Protein AF-A0A958PYS3-F1 (afdb_monomer_lite)

pLDDT: mean 88.83, std 9.83, range [57.88, 97.19]

Secondary structure (DSSP, 8-state):
-EEEE-TTEEEEEETTTEEEEEESS-EEEEEGGG--B--GGGSPTTPPP--BS-EEEEE-TT-EEETTT--EE---TTSPP-

Foldseek 3Di:
DDKDADPQKDWDDPPNWKIFIAGQAKMKDWACVQWPDFDVVVDDPPDDTDIPPIDIDIADGGWMATRPPRDIDHDDPPPDHD

Structure (mmCIF, N/CA/C/O backbone):
data_AF-A0A958PYS3-F1
#
_entry.id   AF-A0A958PYS3-F1
#
loop_
_atom_site.group_PDB
_atom_site.id
_atom_site.type_symbol
_atom_site.label_atom_id
_atom_site.label_alt_id
_atom_site.label_comp_id
_atom_site.label_asym_id
_atom_site.label_entity_id
_atom_site.label_seq_id
_atom_site.pdbx_PDB_ins_code
_atom_site.Cartn_x
_atom_site.Cartn_y
_atom_site.Cartn_z
_atom_site.occupancy
_atom_site.B_iso_or_equiv
_atom_site.auth_seq_id
_atom_site.auth_comp_id
_atom_site.auth_asym_id
_atom_site.auth_atom_id
_atom_site.pdbx_PDB_model_num
ATOM 1 N N . LEU A 1 1 ? -6.687 5.004 2.665 1.00 89.19 1 LEU A N 1
ATOM 2 C CA . LEU A 1 1 ? -5.612 4.131 2.149 1.00 89.19 1 LEU A CA 1
ATOM 3 C C . LEU A 1 1 ? -4.307 4.766 2.585 1.00 89.19 1 LEU A C 1
ATOM 5 O O . LEU A 1 1 ? -4.163 5.957 2.346 1.00 89.19 1 LEU A O 1
ATOM 9 N N . GLY A 1 2 ? -3.435 4.027 3.262 1.00 93.19 2 GLY A N 1
ATOM 10 C CA . GLY A 1 2 ? -2.095 4.508 3.607 1.00 93.19 2 GLY A CA 1
ATOM 11 C C . GLY A 1 2 ? -1.070 3.965 2.619 1.00 93.19 2 GLY A C 1
ATOM 12 O O . GLY A 1 2 ? -1.220 2.834 2.157 1.00 93.19 2 GLY A O 1
ATOM 13 N N . VAL A 1 3 ? -0.046 4.754 2.304 1.00 95.62 3 VAL A N 1
ATOM 14 C CA . VAL A 1 3 ? 1.094 4.322 1.490 1.00 95.62 3 VAL A CA 1
ATOM 15 C C . VAL A 1 3 ? 2.372 4.628 2.260 1.00 95.62 3 VAL A C 1
ATOM 17 O O . VAL A 1 3 ? 2.595 5.775 2.635 1.00 95.62 3 VAL A O 1
ATOM 20 N N . GLY A 1 4 ? 3.184 3.604 2.499 1.00 96.88 4 GLY A N 1
ATOM 21 C CA . GLY A 1 4 ? 4.567 3.739 2.944 1.00 96.88 4 GLY A CA 1
ATOM 22 C C . GLY A 1 4 ? 5.503 3.503 1.766 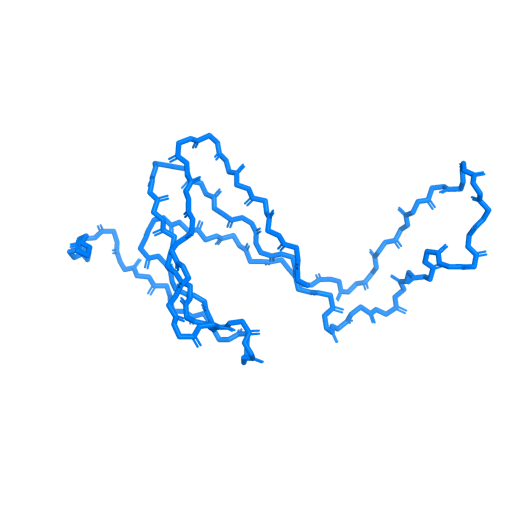1.00 96.88 4 GLY A C 1
ATOM 23 O O . GLY A 1 4 ? 5.305 2.549 1.016 1.00 96.88 4 GLY A O 1
ATOM 24 N N . LEU A 1 5 ? 6.499 4.364 1.597 1.00 97.19 5 LEU A N 1
ATOM 25 C CA . LEU A 1 5 ? 7.519 4.233 0.560 1.00 97.19 5 LEU A CA 1
ATOM 26 C C . LEU A 1 5 ? 8.863 3.984 1.233 1.00 97.19 5 LEU A C 1
ATOM 28 O O . LEU A 1 5 ? 9.216 4.694 2.175 1.00 97.19 5 LEU A O 1
ATOM 32 N N . ALA A 1 6 ? 9.584 2.973 0.760 1.00 95.50 6 ALA A N 1
ATOM 33 C CA . ALA A 1 6 ? 10.998 2.841 1.065 1.00 95.50 6 ALA A CA 1
ATOM 34 C C . ALA A 1 6 ? 11.806 3.964 0.386 1.00 95.50 6 ALA A C 1
ATOM 36 O O . ALA A 1 6 ? 11.287 4.721 -0.441 1.00 95.50 6 ALA A O 1
ATOM 37 N N . GLU A 1 7 ? 13.088 4.059 0.734 1.00 96.38 7 GLU A N 1
ATOM 38 C CA . GLU A 1 7 ? 14.036 4.907 0.011 1.00 96.38 7 GLU A CA 1
ATOM 39 C C . GLU A 1 7 ? 14.074 4.531 -1.480 1.00 96.38 7 GLU A C 1
ATOM 41 O O . GLU A 1 7 ? 13.790 3.385 -1.845 1.00 96.38 7 GLU A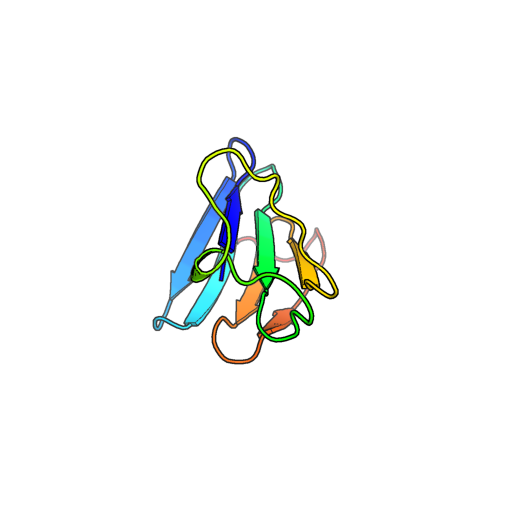 O 1
ATOM 46 N N . ASP A 1 8 ? 14.355 5.517 -2.339 1.00 95.19 8 ASP A N 1
ATOM 47 C CA . ASP A 1 8 ? 14.437 5.349 -3.797 1.00 95.19 8 ASP A CA 1
ATOM 48 C C . ASP A 1 8 ? 13.238 4.576 -4.390 1.00 95.19 8 ASP A C 1
ATOM 50 O O . ASP A 1 8 ? 13.370 3.726 -5.267 1.00 95.19 8 ASP A O 1
ATOM 54 N N . THR A 1 9 ? 12.039 4.821 -3.848 1.00 95.62 9 THR A N 1
ATOM 55 C CA . THR A 1 9 ? 10.793 4.160 -4.251 1.00 95.62 9 THR A CA 1
ATOM 56 C C . THR A 1 9 ? 9.674 5.181 -4.395 1.00 95.62 9 THR A C 1
ATOM 58 O O . THR A 1 9 ? 9.477 6.051 -3.548 1.00 95.62 9 THR A O 1
ATOM 61 N N . GLY A 1 10 ? 8.891 5.056 -5.460 1.00 95.25 10 GLY A N 1
ATOM 62 C CA . GLY A 1 10 ? 7.753 5.915 -5.751 1.00 95.25 10 GLY A CA 1
ATOM 63 C C . GLY A 1 10 ? 6.536 5.133 -6.225 1.00 95.25 10 GLY A C 1
ATOM 64 O O . GLY A 1 10 ? 6.593 3.939 -6.520 1.00 95.25 10 GLY A O 1
ATOM 65 N N . ILE A 1 11 ? 5.406 5.833 -6.322 1.00 95.44 11 ILE A N 1
ATOM 66 C CA . ILE A 1 11 ? 4.191 5.310 -6.947 1.00 95.44 11 ILE A CA 1
ATOM 67 C C . ILE A 1 11 ? 3.692 6.319 -7.969 1.00 95.44 11 ILE A C 1
ATOM 69 O O . ILE A 1 11 ? 3.389 7.464 -7.638 1.00 95.44 11 ILE A O 1
ATOM 73 N N . ILE A 1 12 ? 3.541 5.865 -9.208 1.00 95.88 12 ILE A N 1
ATOM 74 C CA . ILE A 1 12 ? 2.872 6.626 -10.257 1.00 95.88 12 ILE A CA 1
ATOM 75 C C . ILE A 1 12 ? 1.378 6.343 -10.162 1.00 95.88 12 ILE A C 1
ATOM 77 O O . ILE A 1 12 ? 0.963 5.189 -10.274 1.00 95.88 12 ILE A O 1
ATOM 81 N N . ILE A 1 13 ? 0.570 7.393 -10.012 1.00 95.50 13 ILE A N 1
ATOM 82 C CA . ILE A 1 13 ? -0.892 7.299 -9.993 1.00 95.50 13 ILE A CA 1
ATOM 83 C C . ILE A 1 13 ? -1.446 7.862 -11.302 1.00 95.50 13 ILE A C 1
ATOM 85 O O . ILE A 1 13 ? -1.308 9.049 -11.588 1.00 95.50 13 ILE A O 1
ATOM 89 N N . LYS A 1 14 ? -2.115 7.015 -12.089 1.00 95.56 14 LYS A N 1
ATOM 90 C CA . LYS A 1 14 ? -2.832 7.396 -13.313 1.00 95.56 14 LYS A CA 1
ATOM 91 C C . LYS A 1 14 ? -4.339 7.238 -13.116 1.00 95.56 14 LYS A C 1
ATOM 93 O O . LYS A 1 14 ? -4.807 6.414 -12.324 1.00 95.56 14 LYS A O 1
ATOM 98 N N . ASN A 1 15 ? -5.120 8.052 -13.826 1.00 95.75 15 ASN A N 1
ATOM 99 C CA . ASN A 1 15 ? -6.592 8.004 -13.831 1.00 95.75 15 ASN A CA 1
ATOM 100 C C . ASN A 1 15 ? -7.244 8.083 -12.433 1.00 95.75 15 ASN A C 1
ATOM 102 O O . ASN A 1 15 ? -8.348 7.575 -12.224 1.00 95.75 15 ASN A O 1
ATOM 106 N N . GLY A 1 16 ? -6.530 8.641 -11.449 1.00 93.06 16 GLY A N 1
ATOM 107 C CA . GLY A 1 16 ? -6.961 8.715 -10.051 1.00 93.06 16 GLY A CA 1
ATOM 108 C C . GLY A 1 16 ? -7.206 7.362 -9.367 1.00 93.06 16 GLY A C 1
ATOM 109 O O . GLY A 1 16 ? -7.879 7.322 -8.336 1.00 93.06 16 GLY A O 1
ATOM 110 N N . LYS A 1 17 ? -6.742 6.240 -9.934 1.00 94.81 17 LYS A N 1
ATOM 111 C CA . LYS A 1 17 ? -7.002 4.904 -9.368 1.00 94.81 17 LYS A CA 1
ATOM 112 C C . LYS A 1 17 ? -5.934 3.857 -9.662 1.00 94.81 17 LYS A C 1
ATOM 114 O O . LYS A 1 17 ? -5.873 2.885 -8.916 1.00 94.81 17 LYS A O 1
ATOM 119 N N . ASP A 1 18 ? -5.176 4.002 -10.742 1.00 95.19 18 ASP A N 1
ATOM 120 C CA . ASP A 1 18 ? -4.244 2.985 -11.218 1.00 95.19 18 ASP A CA 1
ATOM 121 C C . ASP A 1 18 ? -2.843 3.350 -10.747 1.00 95.19 18 ASP A C 1
ATOM 123 O O . ASP A 1 18 ? -2.277 4.352 -11.179 1.00 95.19 18 ASP A O 1
ATOM 127 N N . CYS A 1 19 ? -2.299 2.542 -9.848 1.00 95.38 19 CYS A N 1
ATOM 128 C CA . CYS A 1 19 ? -1.008 2.783 -9.237 1.00 95.38 19 CYS A CA 1
ATOM 129 C C . CYS A 1 19 ? 0.019 1.786 -9.752 1.00 95.38 19 CYS A C 1
ATOM 131 O O . CYS A 1 19 ? -0.283 0.599 -9.872 1.00 95.38 19 CYS A O 1
ATOM 133 N N . THR A 1 20 ? 1.224 2.268 -10.033 1.00 95.62 20 THR A N 1
ATOM 134 C CA . THR A 1 20 ? 2.386 1.450 -10.404 1.00 95.62 20 THR A CA 1
ATOM 135 C C . THR A 1 20 ? 3.553 1.831 -9.510 1.00 95.62 20 THR A C 1
ATOM 137 O O . THR A 1 20 ? 3.851 3.019 -9.388 1.00 95.62 20 THR A O 1
ATOM 140 N N . VAL A 1 21 ? 4.181 0.844 -8.879 1.00 95.12 21 VAL A N 1
ATOM 141 C CA . VAL A 1 21 ? 5.384 1.054 -8.066 1.00 95.12 21 VAL A CA 1
ATOM 142 C C . VAL A 1 21 ? 6.590 1.219 -8.983 1.00 95.12 21 VAL A C 1
ATOM 144 O O . VAL A 1 21 ? 6.722 0.491 -9.967 1.00 95.12 21 VAL A O 1
ATOM 147 N N . ILE A 1 22 ? 7.456 2.173 -8.659 1.00 94.44 22 ILE A N 1
ATOM 148 C CA . ILE A 1 22 ? 8.732 2.410 -9.336 1.00 94.44 22 ILE A CA 1
ATOM 149 C C . ILE A 1 22 ? 9.853 2.515 -8.304 1.00 94.44 22 ILE A C 1
ATOM 151 O O . ILE A 1 22 ? 9.595 2.944 -7.179 1.00 94.44 22 ILE A O 1
ATOM 155 N N . GLY A 1 23 ? 11.080 2.186 -8.696 1.00 92.44 23 GLY A N 1
ATOM 156 C CA . GLY A 1 23 ? 12.269 2.364 -7.859 1.00 92.44 23 GLY A CA 1
ATOM 157 C C . GLY A 1 23 ? 12.916 1.050 -7.434 1.00 92.44 23 GLY A C 1
ATOM 158 O O . GLY A 1 23 ? 12.554 -0.010 -7.934 1.00 92.44 23 GLY A O 1
ATOM 159 N N . SER A 1 24 ? 13.902 1.112 -6.545 1.00 90.56 24 SER A N 1
ATOM 160 C CA . SER A 1 24 ? 14.695 -0.060 -6.139 1.00 90.56 24 SER A CA 1
ATOM 161 C C . SER A 1 24 ? 14.176 -0.756 -4.875 1.00 90.56 24 SER A C 1
ATOM 163 O O . SER A 1 24 ? 14.498 -1.921 -4.635 1.00 90.56 24 SER A O 1
ATOM 165 N N . GLY A 1 25 ? 13.355 -0.068 -4.078 1.00 90.50 25 GLY A N 1
ATOM 166 C CA . GLY A 1 25 ? 12.778 -0.589 -2.842 1.00 90.50 25 GLY A CA 1
ATOM 167 C C . GLY A 1 25 ? 11.342 -1.107 -2.983 1.00 90.50 25 GLY A C 1
ATOM 168 O O . GLY A 1 25 ? 10.902 -1.578 -4.034 1.00 90.50 25 GLY A O 1
ATOM 169 N N . MET A 1 26 ? 10.602 -1.052 -1.871 1.00 93.12 26 MET A N 1
ATOM 170 C CA . MET A 1 26 ? 9.228 -1.550 -1.769 1.00 93.12 26 MET A CA 1
ATOM 171 C C . MET A 1 26 ? 8.234 -0.473 -1.346 1.00 93.12 26 MET A C 1
ATOM 173 O O . MET A 1 26 ? 8.530 0.410 -0.539 1.00 93.12 26 MET A O 1
ATOM 177 N N . ALA A 1 27 ? 7.014 -0.597 -1.860 1.00 96.38 27 ALA A N 1
ATOM 178 C CA . ALA A 1 27 ? 5.869 0.192 -1.442 1.00 96.38 27 ALA A CA 1
ATOM 179 C C . ALA A 1 27 ? 4.929 -0.651 -0.571 1.00 96.38 27 ALA A C 1
ATOM 181 O O . ALA A 1 27 ? 4.491 -1.738 -0.954 1.00 96.38 27 ALA A O 1
ATOM 182 N N . LEU A 1 28 ? 4.575 -0.121 0.596 1.00 96.75 28 LEU A N 1
ATOM 183 C CA . LEU A 1 28 ? 3.604 -0.706 1.512 1.00 96.75 28 LEU A CA 1
ATOM 184 C C . LEU A 1 28 ? 2.251 -0.025 1.321 1.00 96.75 28 LEU A C 1
ATOM 186 O O . LEU A 1 28 ? 2.113 1.171 1.564 1.00 96.75 28 LEU A O 1
ATOM 190 N N . VAL A 1 29 ? 1.227 -0.778 0.926 1.00 95.69 29 VAL A N 1
ATOM 191 C CA . VAL A 1 29 ? -0.147 -0.274 0.832 1.00 95.69 29 VAL A CA 1
ATOM 192 C C . VAL A 1 29 ? -0.961 -0.804 2.005 1.00 95.69 29 VAL A C 1
ATOM 194 O O . VAL A 1 29 ? -1.283 -1.991 2.077 1.00 95.69 29 VAL A O 1
ATOM 197 N N . PHE A 1 30 ? -1.330 0.099 2.908 1.00 95.06 30 PHE A N 1
ATOM 198 C CA . PHE A 1 30 ? -2.177 -0.172 4.064 1.00 95.06 30 PHE A CA 1
ATOM 199 C C . PHE A 1 30 ? -3.647 0.035 3.677 1.00 95.06 30 PHE A C 1
ATOM 201 O O . PHE A 1 30 ? -4.096 1.171 3.467 1.00 95.06 30 PHE A O 1
ATOM 208 N N . ASP A 1 31 ? -4.408 -1.058 3.568 1.00 93.12 31 ASP A N 1
ATOM 209 C CA . ASP A 1 31 ? -5.830 -1.054 3.219 1.00 93.12 31 ASP A CA 1
ATOM 210 C C . ASP A 1 31 ? -6.724 -1.262 4.462 1.00 93.12 31 ASP A C 1
ATOM 212 O O . ASP A 1 31 ? -6.912 -2.396 4.925 1.00 93.12 31 ASP A O 1
ATOM 216 N N . PRO A 1 32 ? -7.319 -0.176 4.999 1.00 90.75 32 PRO A N 1
ATOM 217 C CA . PRO A 1 32 ? -8.157 -0.230 6.189 1.00 90.75 32 PRO A CA 1
ATOM 218 C C . PRO A 1 32 ? -9.592 -0.707 5.919 1.00 90.75 32 PRO A C 1
ATOM 220 O O . PRO A 1 32 ? -10.371 -0.814 6.860 1.00 90.75 32 PRO A O 1
ATOM 223 N N . ARG A 1 33 ? -9.986 -0.996 4.667 1.00 90.88 33 ARG A N 1
ATOM 224 C CA . ARG A 1 33 ? -11.390 -1.293 4.298 1.00 90.88 33 ARG A CA 1
ATOM 225 C C . ARG A 1 33 ? -12.035 -2.460 5.047 1.00 90.88 33 ARG A C 1
ATOM 227 O O . ARG A 1 33 ? -13.256 -2.558 5.064 1.00 90.88 33 ARG A O 1
ATOM 234 N N . LYS A 1 34 ? -11.233 -3.358 5.622 1.00 90.19 34 LYS A N 1
ATOM 235 C CA . LYS A 1 34 ? -11.702 -4.496 6.426 1.00 90.19 34 LYS A CA 1
ATOM 236 C C . LYS A 1 34 ? -11.341 -4.390 7.913 1.00 90.19 34 LYS A C 1
ATOM 238 O O . LYS A 1 34 ? -11.485 -5.387 8.618 1.00 90.19 34 LYS A O 1
ATOM 243 N N . LEU A 1 35 ? -10.885 -3.230 8.395 1.00 88.56 35 LEU A N 1
ATOM 244 C CA . LEU A 1 35 ? -10.580 -3.032 9.814 1.00 88.56 35 LEU A CA 1
ATOM 245 C C . LEU A 1 35 ? -11.776 -3.415 10.688 1.00 88.56 35 LEU A C 1
ATOM 247 O O . LEU A 1 35 ? -12.911 -3.043 10.403 1.00 88.56 35 LEU A O 1
ATOM 251 N N . LYS A 1 36 ? -11.498 -4.156 11.761 1.00 82.94 36 LYS A N 1
ATOM 252 C CA . LYS A 1 36 ? -12.495 -4.532 12.776 1.00 82.94 36 LYS A CA 1
ATOM 253 C C . LYS A 1 36 ? -12.346 -3.732 14.066 1.00 82.94 36 LYS A C 1
ATOM 255 O O . LYS A 1 36 ? -13.295 -3.632 14.833 1.00 82.94 36 LYS A O 1
ATOM 260 N N . HIS A 1 37 ? -11.167 -3.165 14.302 1.00 77.44 37 HIS A N 1
ATOM 261 C CA . HIS A 1 37 ? -10.867 -2.365 15.479 1.00 77.44 37 HIS A CA 1
ATOM 262 C C . HIS A 1 37 ? -9.935 -1.216 15.100 1.00 77.44 37 HIS A C 1
ATOM 264 O O . HIS A 1 37 ? -8.876 -1.472 14.526 1.00 77.44 37 HIS A O 1
ATOM 270 N N . ASN A 1 38 ? -10.390 0.007 15.389 1.00 68.94 38 ASN A N 1
ATOM 271 C CA . ASN A 1 38 ? -9.651 1.231 15.719 1.00 68.94 38 ASN A CA 1
ATOM 272 C C . ASN A 1 38 ? -10.613 2.415 15.519 1.00 68.94 38 ASN A C 1
ATOM 274 O O . ASN A 1 38 ? -10.912 2.777 14.382 1.00 68.94 38 ASN A O 1
ATOM 278 N N . ASN A 1 39 ? -11.089 3.018 16.606 1.00 62.91 39 ASN A N 1
ATOM 279 C CA . ASN A 1 39 ? -11.753 4.316 16.549 1.00 62.91 39 ASN A CA 1
ATOM 280 C C . ASN A 1 39 ? -10.808 5.349 17.155 1.00 62.91 39 ASN A C 1
ATOM 282 O O . ASN A 1 39 ? -10.950 5.696 18.319 1.00 62.91 39 ASN A O 1
ATOM 286 N N . GLU A 1 40 ? -9.861 5.856 16.369 1.00 74.06 40 GLU A N 1
ATOM 287 C CA . GLU A 1 40 ? -8.984 6.958 16.793 1.00 74.06 40 GLU A CA 1
ATOM 288 C C . GLU A 1 40 ? -9.797 8.082 17.462 1.00 74.06 40 GLU A C 1
ATOM 290 O O . GLU A 1 40 ? -9.462 8.522 18.557 1.00 74.06 40 GLU A O 1
ATOM 295 N N . LYS A 1 41 ? -10.973 8.388 16.899 1.00 76.50 41 LYS A N 1
ATOM 296 C CA . LYS A 1 41 ? -11.907 9.413 17.383 1.00 76.50 41 LYS A CA 1
ATOM 297 C C . LYS A 1 41 ? -12.453 9.221 18.801 1.00 76.50 41 LYS A C 1
ATOM 299 O O . LYS A 1 41 ? -12.980 10.180 19.353 1.00 76.50 41 LYS A O 1
ATOM 304 N N . ILE A 1 42 ? -12.414 8.013 19.370 1.00 75.25 42 ILE A N 1
ATOM 305 C CA . ILE A 1 42 ? -12.884 7.767 20.750 1.00 75.25 42 ILE A CA 1
ATOM 306 C C . ILE A 1 42 ? -11.728 7.603 21.741 1.00 75.25 42 ILE A C 1
ATOM 308 O O . ILE A 1 42 ? -11.970 7.443 22.938 1.00 75.25 42 ILE A O 1
ATOM 312 N N . LEU A 1 43 ? -10.481 7.607 21.263 1.00 81.00 43 LEU A N 1
ATOM 313 C CA . LEU A 1 43 ? -9.304 7.451 22.107 1.00 81.00 43 LEU A CA 1
ATOM 314 C C . LEU A 1 43 ? -8.892 8.805 22.692 1.00 81.00 43 LEU A C 1
ATOM 316 O O . LEU A 1 43 ? -8.928 9.836 22.024 1.00 81.00 43 LEU A O 1
ATOM 320 N N . LYS A 1 44 ? -8.469 8.806 23.959 1.00 87.69 44 LYS A N 1
ATOM 321 C CA . LYS A 1 44 ? -7.882 9.997 24.584 1.00 87.69 44 LYS A CA 1
ATOM 322 C C . LYS A 1 44 ? -6.453 10.204 24.059 1.00 87.69 44 LYS A C 1
ATOM 324 O O . LYS A 1 44 ? -5.763 9.203 23.834 1.00 87.69 44 LYS A O 1
ATOM 329 N N . PRO A 1 45 ? -5.962 11.450 23.941 1.00 88.31 45 PRO A N 1
ATOM 330 C CA . PRO A 1 45 ? -4.556 11.714 23.642 1.00 88.31 45 PRO A CA 1
ATOM 331 C C . PRO A 1 45 ? -3.618 10.923 24.566 1.00 88.31 45 PRO A C 1
ATOM 333 O O . PRO A 1 45 ? -3.862 10.831 25.768 1.00 88.31 45 PRO A O 1
ATOM 336 N N . GLY A 1 46 ? -2.574 10.320 23.995 1.00 88.06 46 GLY A N 1
ATOM 337 C CA . GLY A 1 46 ? -1.641 9.443 24.716 1.00 88.06 46 GLY A CA 1
ATOM 338 C C . GLY A 1 46 ? -2.084 7.979 24.837 1.00 88.06 46 GLY A C 1
ATOM 339 O O . GLY A 1 46 ? -1.293 7.149 25.276 1.00 88.06 46 GLY A O 1
ATOM 340 N N . THR A 1 47 ? -3.304 7.626 24.414 1.00 86.50 47 THR A N 1
ATOM 341 C CA . THR A 1 47 ? -3.730 6.218 24.357 1.00 86.50 47 THR A CA 1
ATOM 342 C C . THR A 1 47 ? -3.047 5.515 23.178 1.00 86.50 47 THR A C 1
ATOM 344 O O . THR A 1 47 ? -3.155 6.008 22.051 1.00 86.50 47 THR A O 1
ATOM 347 N N . PRO A 1 48 ? -2.381 4.361 23.383 1.00 85.94 48 PRO A N 1
ATOM 348 C CA . PRO A 1 48 ? -1.827 3.582 22.284 1.00 85.94 48 PRO A CA 1
ATOM 349 C C . PRO A 1 48 ? -2.910 3.171 21.286 1.00 85.94 48 PRO A C 1
ATOM 351 O O . PRO A 1 48 ? -3.976 2.682 21.660 1.00 85.94 48 PRO A O 1
ATOM 354 N N . MET A 1 49 ? -2.619 3.344 20.001 1.00 85.00 49 MET A N 1
ATOM 355 C CA . MET A 1 49 ? -3.514 2.940 18.927 1.00 85.00 49 MET A CA 1
ATOM 356 C C . MET A 1 49 ? -3.254 1.480 18.550 1.00 85.00 49 MET A C 1
ATOM 358 O O . MET A 1 49 ? -2.118 1.098 18.278 1.00 85.00 49 MET A O 1
ATOM 362 N N . SER A 1 50 ? -4.309 0.669 18.487 1.00 86.31 50 SER A N 1
ATOM 363 C CA . SER A 1 50 ? -4.253 -0.704 17.981 1.00 86.31 50 SER A CA 1
ATOM 364 C C . SER A 1 50 ? -5.182 -0.858 16.777 1.00 86.31 50 SER A C 1
ATOM 366 O O . SER A 1 50 ? -6.229 -0.220 16.689 1.00 86.31 50 SER A O 1
ATOM 368 N N . LEU A 1 51 ? -4.777 -1.682 15.812 1.00 88.38 51 LEU A N 1
ATOM 369 C CA . LEU A 1 51 ? -5.489 -1.926 14.557 1.00 88.38 51 LEU A CA 1
ATOM 370 C C . LEU A 1 51 ? -5.649 -3.436 14.383 1.00 88.38 51 LEU A C 1
ATOM 372 O O . LEU A 1 51 ? -4.660 -4.163 14.452 1.00 88.38 51 LEU A O 1
ATOM 376 N N . THR A 1 52 ? -6.864 -3.925 14.122 1.00 90.62 52 THR A N 1
ATOM 377 C CA . THR A 1 52 ? -7.083 -5.358 13.842 1.00 90.62 52 THR A CA 1
ATOM 378 C C . THR A 1 52 ? -7.748 -5.580 12.493 1.00 90.62 52 THR A C 1
ATOM 380 O O . THR A 1 52 ? -8.633 -4.827 12.081 1.00 90.62 52 THR A O 1
ATOM 383 N N . ASN A 1 53 ? -7.336 -6.653 11.807 1.00 92.50 53 ASN A N 1
ATOM 384 C CA . ASN A 1 53 ? -7.827 -7.030 10.477 1.00 92.50 53 ASN A CA 1
ATOM 385 C C . ASN A 1 53 ? -7.520 -5.991 9.374 1.00 92.50 53 ASN A C 1
ATOM 387 O O . ASN A 1 53 ? -8.292 -5.821 8.428 1.00 92.50 53 ASN A O 1
ATOM 391 N N . MET A 1 54 ? -6.388 -5.289 9.494 1.00 91.94 54 MET A N 1
ATOM 392 C CA . MET A 1 54 ? -5.855 -4.448 8.422 1.00 91.94 54 MET A CA 1
ATOM 393 C C . MET A 1 54 ? -5.191 -5.324 7.361 1.00 91.94 54 MET A C 1
ATOM 395 O O . MET A 1 54 ? -4.414 -6.217 7.692 1.00 91.94 54 MET A O 1
ATOM 399 N N . LYS A 1 55 ? -5.467 -5.056 6.083 1.00 93.81 55 LYS A N 1
ATOM 400 C CA . LYS A 1 55 ? -4.752 -5.710 4.988 1.00 93.81 55 LYS A CA 1
ATOM 401 C C . LYS A 1 55 ? -3.548 -4.856 4.604 1.00 93.81 55 LYS A C 1
ATOM 403 O O . LYS A 1 55 ? -3.695 -3.655 4.394 1.00 93.81 55 LYS A O 1
ATOM 408 N N . VAL A 1 56 ? -2.383 -5.482 4.484 1.00 95.06 56 VAL A N 1
ATOM 409 C CA . VAL A 1 56 ? -1.161 -4.833 4.002 1.00 95.06 56 VAL A CA 1
ATOM 410 C C . VAL A 1 56 ? -0.726 -5.524 2.718 1.00 95.06 56 VAL A C 1
ATOM 412 O O . VAL A 1 56 ? -0.688 -6.752 2.658 1.00 95.06 56 VAL A O 1
ATOM 415 N N . HIS A 1 57 ? -0.427 -4.735 1.693 1.00 95.44 57 HIS A N 1
ATOM 416 C CA . HIS A 1 57 ? 0.228 -5.211 0.481 1.00 95.44 57 HIS A CA 1
ATOM 417 C C . HIS A 1 57 ? 1.666 -4.713 0.477 1.00 95.44 57 HIS A C 1
ATOM 419 O O . HIS A 1 57 ? 1.897 -3.525 0.690 1.00 95.44 57 HIS A O 1
ATOM 425 N N . VAL A 1 58 ? 2.607 -5.614 0.220 1.00 95.69 58 VAL A N 1
ATOM 426 C CA . VAL A 1 58 ? 4.019 -5.292 0.011 1.00 95.69 58 VAL A CA 1
ATOM 427 C C . VAL A 1 58 ? 4.268 -5.442 -1.480 1.00 95.69 58 VAL A C 1
ATOM 429 O O . VAL A 1 58 ? 4.070 -6.531 -2.012 1.00 95.69 58 VAL A O 1
ATOM 432 N N . LEU A 1 59 ? 4.588 -4.342 -2.150 1.00 95.38 59 LEU A N 1
ATOM 433 C CA . LEU A 1 59 ? 4.665 -4.267 -3.604 1.00 95.38 59 LEU A CA 1
ATOM 434 C C . LEU A 1 59 ? 6.078 -3.875 -4.022 1.00 95.38 59 LEU A C 1
ATOM 436 O O . LEU A 1 59 ? 6.648 -2.934 -3.466 1.00 95.38 59 LEU A O 1
ATOM 440 N N . ALA A 1 60 ? 6.623 -4.595 -4.995 1.00 94.12 60 ALA A N 1
ATOM 441 C CA . ALA A 1 60 ? 7.926 -4.310 -5.576 1.00 94.12 60 ALA A CA 1
ATOM 442 C C . ALA A 1 60 ? 7.778 -3.463 -6.843 1.00 94.12 60 ALA A C 1
ATOM 444 O O . ALA A 1 60 ? 6.673 -3.210 -7.325 1.00 94.12 60 ALA A O 1
ATOM 445 N N . ASN A 1 61 ? 8.903 -3.027 -7.398 1.00 93.25 61 ASN A N 1
ATOM 446 C CA . ASN A 1 61 ? 8.932 -2.311 -8.663 1.00 93.25 61 ASN A CA 1
ATOM 447 C C . ASN A 1 61 ? 8.125 -3.014 -9.769 1.00 93.25 61 ASN A C 1
ATOM 449 O O . ASN A 1 61 ? 8.236 -4.219 -9.977 1.00 93.25 61 ASN A O 1
ATOM 453 N N . GLY A 1 62 ? 7.330 -2.235 -10.501 1.00 92.94 62 GLY A N 1
ATOM 454 C CA . GLY A 1 62 ? 6.457 -2.713 -11.570 1.00 92.94 62 GLY A CA 1
ATOM 455 C C . GLY A 1 62 ? 5.087 -3.192 -11.086 1.00 92.94 62 GLY A C 1
ATOM 456 O O . GLY A 1 62 ? 4.117 -3.083 -11.847 1.00 92.94 62 GLY A O 1
ATOM 457 N N . ASP A 1 63 ? 4.961 -3.649 -9.836 1.00 95.25 63 ASP A N 1
ATOM 458 C CA . ASP A 1 63 ? 3.682 -4.105 -9.300 1.00 95.25 63 ASP A CA 1
ATOM 459 C C . ASP A 1 63 ? 2.626 -3.010 -9.386 1.00 95.25 63 ASP A C 1
ATOM 461 O O . ASP A 1 63 ? 2.875 -1.812 -9.196 1.00 95.25 63 ASP A O 1
ATOM 465 N N . ARG A 1 64 ? 1.400 -3.447 -9.674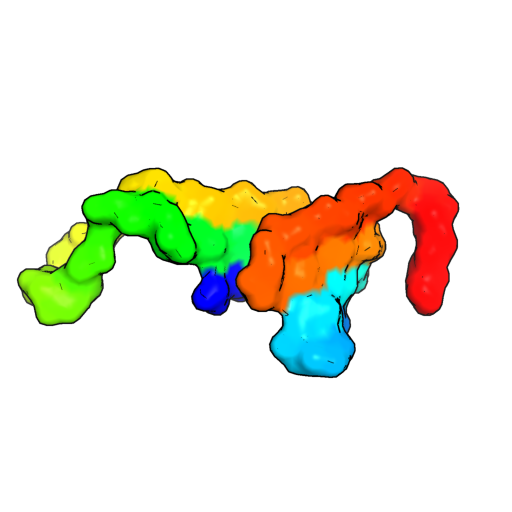 1.00 94.81 64 ARG A N 1
ATOM 466 C CA . ARG A 1 64 ? 0.273 -2.543 -9.861 1.00 94.81 64 ARG A CA 1
ATOM 467 C C . ARG A 1 64 ? -0.803 -2.802 -8.840 1.00 94.81 64 ARG A C 1
ATOM 469 O O . ARG A 1 64 ? -1.153 -3.948 -8.556 1.00 94.81 64 ARG A O 1
ATOM 476 N N . PHE A 1 65 ? -1.403 -1.722 -8.362 1.00 95.31 65 PHE A N 1
ATOM 477 C CA . PHE A 1 65 ? -2.581 -1.798 -7.519 1.00 95.31 65 PHE A CA 1
ATOM 478 C C . PHE A 1 65 ? -3.649 -0.821 -7.993 1.00 95.31 65 PHE A C 1
ATOM 480 O O . PHE A 1 65 ? -3.356 0.291 -8.422 1.00 95.31 65 PHE A O 1
ATOM 487 N N . ASN A 1 66 ? -4.911 -1.230 -7.913 1.00 95.88 66 ASN A N 1
ATOM 488 C CA . ASN A 1 66 ? -6.025 -0.339 -8.194 1.00 95.88 66 ASN A CA 1
ATOM 489 C C . ASN A 1 66 ? -6.655 0.143 -6.881 1.00 95.88 66 ASN A C 1
ATOM 491 O O . ASN A 1 66 ? -7.243 -0.650 -6.145 1.00 95.88 66 ASN A O 1
ATOM 495 N N . ILE A 1 67 ? -6.580 1.450 -6.607 1.00 92.88 67 ILE A N 1
ATOM 496 C CA . ILE A 1 67 ? -7.061 2.075 -5.363 1.00 92.88 67 ILE A CA 1
ATOM 497 C C . ILE A 1 67 ? -8.532 1.737 -5.110 1.00 92.88 67 ILE A C 1
ATOM 499 O O . ILE A 1 67 ? -8.906 1.438 -3.981 1.00 92.88 67 ILE A O 1
ATOM 503 N N . LYS A 1 68 ? -9.391 1.756 -6.134 1.00 91.81 68 LYS A N 1
ATOM 504 C CA . LYS A 1 68 ? -10.840 1.577 -5.946 1.00 91.81 68 LYS A CA 1
ATOM 505 C C . LYS A 1 68 ? -11.225 0.126 -5.669 1.00 91.81 68 LYS A C 1
ATOM 507 O O . LYS A 1 68 ? -12.032 -0.127 -4.784 1.00 91.81 68 LYS A O 1
ATOM 512 N N . SER A 1 69 ? -10.627 -0.819 -6.387 1.00 92.94 69 SER A N 1
ATOM 513 C CA . SER A 1 69 ? -10.985 -2.243 -6.296 1.00 92.94 69 SER A CA 1
ATOM 514 C C . SER A 1 69 ? -10.099 -3.070 -5.359 1.00 92.94 69 SER A C 1
ATOM 516 O O . SER A 1 69 ? -10.425 -4.225 -5.097 1.00 92.94 69 SER A O 1
ATOM 518 N N . SER A 1 70 ? -8.980 -2.517 -4.879 1.00 90.12 70 SER A N 1
ATOM 519 C CA . SER A 1 70 ? -7.927 -3.247 -4.150 1.00 90.12 70 SER A CA 1
ATOM 520 C C . SER A 1 70 ? -7.385 -4.471 -4.906 1.00 90.12 70 SER A C 1
ATOM 522 O O . SER A 1 70 ? -6.872 -5.407 -4.291 1.00 90.12 70 SER A O 1
ATOM 524 N N . LYS A 1 71 ? -7.511 -4.498 -6.242 1.00 93.44 71 LYS A N 1
ATOM 525 C CA . LYS A 1 71 ? -6.912 -5.542 -7.081 1.00 93.44 71 LYS A CA 1
ATOM 526 C C . LYS A 1 71 ? -5.420 -5.273 -7.237 1.00 93.44 71 LYS A C 1
ATOM 528 O O . LYS A 1 71 ? -5.037 -4.147 -7.557 1.00 93.44 71 LYS A O 1
ATOM 533 N N . ILE A 1 72 ? -4.619 -6.316 -7.039 1.00 94.00 72 ILE A N 1
ATOM 534 C CA . ILE A 1 72 ? -3.169 -6.307 -7.237 1.00 94.00 72 ILE A CA 1
ATOM 535 C C . ILE A 1 72 ? -2.848 -7.088 -8.506 1.00 94.00 72 ILE A C 1
ATOM 537 O O . ILE A 1 72 ? -3.441 -8.139 -8.756 1.00 94.00 72 ILE A O 1
ATOM 541 N N . LYS A 1 73 ? -1.904 -6.579 -9.288 1.00 94.00 73 LYS A N 1
ATOM 542 C CA . LYS A 1 73 ? -1.245 -7.317 -10.358 1.00 94.00 73 LYS A CA 1
ATOM 543 C C . LYS A 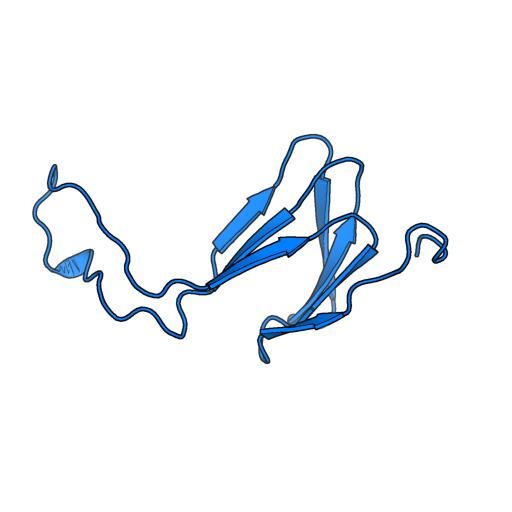1 73 ? 0.245 -7.331 -10.047 1.00 94.00 73 LYS A C 1
ATOM 545 O O . LYS A 1 73 ? 0.889 -6.290 -10.149 1.00 94.00 73 LYS A O 1
ATOM 550 N N . VAL A 1 74 ? 0.739 -8.503 -9.661 1.00 91.81 74 VAL A N 1
ATOM 551 C CA . VAL A 1 74 ? 2.168 -8.741 -9.445 1.00 91.81 74 VAL A CA 1
ATOM 552 C C . VAL A 1 74 ? 2.827 -8.951 -10.803 1.00 91.81 74 VAL A C 1
ATOM 554 O O . VAL A 1 74 ? 2.266 -9.667 -11.641 1.00 91.81 74 VAL A O 1
ATOM 557 N N . LEU A 1 75 ? 3.960 -8.297 -11.047 1.00 84.94 75 LEU A N 1
ATOM 558 C CA . LEU A 1 75 ? 4.717 -8.469 -12.285 1.00 84.94 75 LEU A CA 1
ATOM 559 C C . LEU A 1 75 ? 5.968 -9.333 -12.062 1.00 84.94 75 LEU A C 1
ATOM 561 O O . LEU A 1 75 ? 6.588 -9.257 -11.004 1.00 84.94 75 LEU A O 1
ATOM 565 N N . PRO A 1 76 ? 6.357 -10.159 -13.051 1.00 78.06 76 PRO A N 1
ATOM 566 C CA . PRO A 1 76 ? 7.651 -10.833 -13.034 1.00 78.06 76 PRO A CA 1
ATOM 567 C C . PRO A 1 76 ? 8.802 -9.822 -13.048 1.00 78.06 76 PRO A C 1
ATOM 569 O O . PRO A 1 76 ? 8.684 -8.768 -13.672 1.00 78.06 76 PRO A O 1
ATOM 572 N N . VAL A 1 77 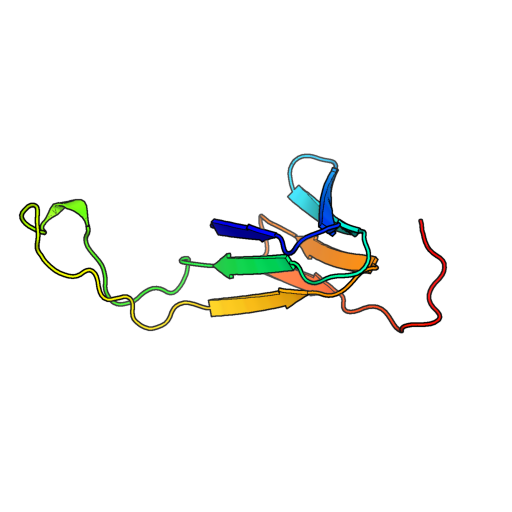? 9.937 -10.190 -12.448 1.00 67.62 77 VAL A N 1
ATOM 573 C CA . VAL A 1 77 ? 11.172 -9.377 -12.412 1.00 67.62 77 VAL A CA 1
ATOM 574 C C . VAL A 1 77 ? 11.644 -8.971 -13.815 1.00 67.62 77 VAL A C 1
ATOM 576 O O . VAL A 1 77 ? 12.164 -7.879 -14.002 1.00 67.62 77 VAL A O 1
ATOM 579 N N . GLU A 1 78 ? 11.421 -9.830 -14.809 1.00 67.56 78 GLU A N 1
ATOM 580 C CA . GLU A 1 78 ? 11.830 -9.620 -16.205 1.00 67.56 78 GLU A CA 1
ATOM 581 C C . GLU A 1 78 ? 10.853 -8.753 -17.012 1.00 67.56 78 GLU A C 1
ATOM 583 O O . GLU A 1 78 ? 11.074 -8.488 -18.194 1.00 67.56 78 GLU A O 1
ATOM 588 N N . SER A 1 79 ? 9.734 -8.337 -16.413 1.00 64.75 79 SER A N 1
ATOM 589 C CA . SER A 1 79 ? 8.7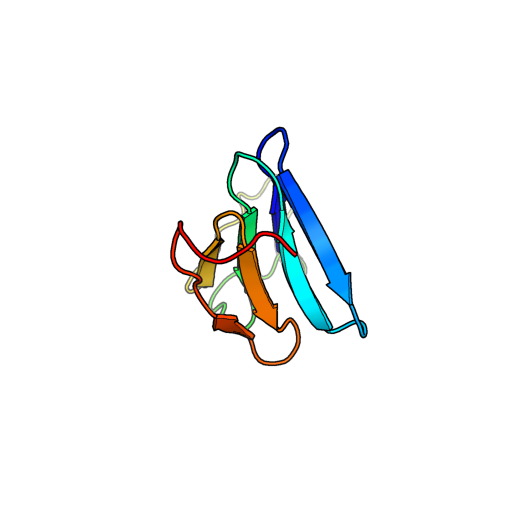44 -7.534 -17.120 1.00 64.75 79 SER A CA 1
ATOM 590 C C . SER A 1 79 ? 9.354 -6.172 -17.478 1.00 64.75 79 SER A C 1
ATOM 592 O O . SER A 1 79 ? 9.946 -5.537 -16.605 1.00 64.75 79 SER A O 1
ATOM 594 N N . PRO A 1 80 ? 9.194 -5.685 -18.725 1.00 60.44 80 PRO A N 1
ATOM 595 C CA . PRO A 1 80 ? 9.766 -4.410 -19.131 1.00 60.44 80 PRO A CA 1
ATOM 596 C C . PRO A 1 80 ? 9.299 -3.291 -18.200 1.00 60.44 80 PRO A C 1
ATOM 598 O O . PRO A 1 80 ? 8.104 -3.164 -17.900 1.00 60.44 80 PRO A O 1
ATOM 601 N N . PHE A 1 81 ? 10.270 -2.501 -17.743 1.00 58.88 81 PHE A N 1
ATOM 602 C CA . PHE A 1 81 ? 10.026 -1.243 -17.054 1.00 58.88 81 PHE A CA 1
ATOM 603 C C . PHE A 1 81 ? 9.243 -0.334 -18.013 1.00 58.88 81 PHE A C 1
ATOM 605 O O . PHE A 1 81 ? 9.486 -0.359 -19.219 1.00 58.88 81 PHE A O 1
ATOM 612 N N . VAL A 1 82 ? 8.235 0.362 -17.480 1.00 57.88 82 VAL A N 1
ATOM 613 C CA . VAL A 1 82 ? 7.272 1.174 -18.250 1.00 57.88 82 VAL A CA 1
ATOM 614 C C . VAL A 1 82 ? 7.972 2.147 -19.191 1.00 57.88 82 VAL A C 1
ATOM 616 O O . VAL A 1 82 ? 8.909 2.821 -18.713 1.00 57.88 82 VAL A O 1
#

Radius of gyration: 15.02 Å; chains: 1; bounding box: 28×22×44 Å

Sequence (82 aa):
LGVGLAEDTGIIIKNGKDCTVIGSGMALVFDPRKLKHNNEKILKPGTPMSLTNMKVHVLANGDRFNIKSSKIKVLPVESPFV